Protein AF-A0A3D2R6Q5-F1 (afdb_monomer_lite)

Structure (mmCIF, N/CA/C/O backbone):
data_AF-A0A3D2R6Q5-F1
#
_entry.id   AF-A0A3D2R6Q5-F1
#
loop_
_atom_site.group_PDB
_atom_site.id
_atom_site.type_symbol
_atom_site.label_atom_id
_atom_site.label_alt_id
_atom_site.label_comp_id
_atom_site.label_asym_id
_atom_site.label_entity_id
_atom_site.label_seq_id
_atom_site.pdbx_PDB_ins_code
_atom_site.Cartn_x
_atom_site.Cartn_y
_atom_site.Cartn_z
_atom_site.occupancy
_atom_site.B_iso_or_equiv
_atom_site.auth_seq_id
_atom_site.auth_comp_id
_atom_site.auth_asym_id
_atom_site.auth_atom_id
_atom_site.pdbx_PDB_model_num
ATOM 1 N N . VAL A 1 1 ? 7.936 -7.470 10.510 1.00 65.31 1 VAL A N 1
ATOM 2 C CA . VAL A 1 1 ? 7.667 -6.155 9.874 1.00 65.31 1 VAL A CA 1
ATOM 3 C C . VAL A 1 1 ? 6.473 -5.562 10.596 1.00 65.31 1 VAL A C 1
ATOM 5 O O . VAL A 1 1 ? 5.516 -6.302 10.760 1.00 65.31 1 VAL A O 1
ATOM 8 N N . THR A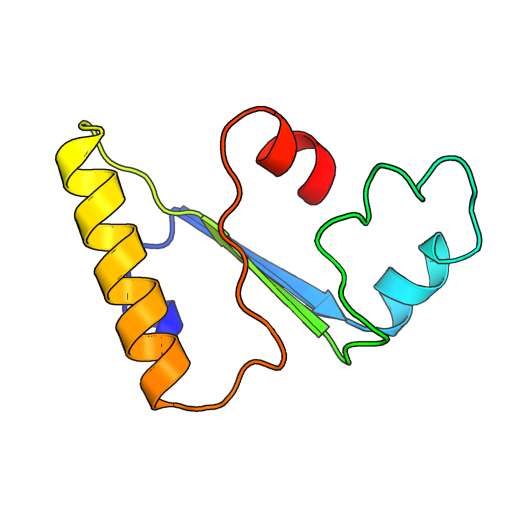 1 2 ? 6.532 -4.314 11.073 1.00 80.06 2 THR A N 1
ATOM 9 C CA . THR A 1 2 ? 5.482 -3.754 11.953 1.00 80.06 2 THR A CA 1
ATOM 10 C C . THR A 1 2 ? 4.112 -3.677 11.294 1.00 80.06 2 THR A C 1
ATOM 12 O O . THR A 1 2 ? 3.129 -3.961 11.962 1.00 80.06 2 THR A O 1
ATOM 15 N N . ALA A 1 3 ? 4.056 -3.478 9.972 1.00 81.44 3 ALA A N 1
ATOM 16 C CA . ALA A 1 3 ? 2.811 -3.570 9.205 1.00 81.44 3 ALA A CA 1
ATOM 17 C C . ALA A 1 3 ? 2.009 -4.856 9.488 1.00 81.44 3 ALA A C 1
ATOM 19 O O . ALA A 1 3 ? 0.793 -4.812 9.600 1.00 81.44 3 ALA A O 1
ATOM 20 N N . MET A 1 4 ? 2.695 -5.991 9.653 1.00 85.88 4 MET A N 1
ATOM 21 C CA . MET A 1 4 ? 2.066 -7.309 9.818 1.00 85.88 4 MET A CA 1
ATOM 22 C C . MET A 1 4 ? 1.535 -7.559 11.236 1.00 85.88 4 MET A C 1
ATOM 24 O O . MET A 1 4 ? 0.981 -8.620 11.494 1.00 85.88 4 MET A O 1
ATOM 28 N N . ASN A 1 5 ? 1.738 -6.621 12.166 1.00 86.75 5 ASN A N 1
ATOM 29 C CA . ASN A 1 5 ? 1.142 -6.689 13.501 1.00 86.75 5 ASN A CA 1
ATOM 30 C C . ASN A 1 5 ? -0.294 -6.143 13.524 1.00 86.75 5 ASN A C 1
ATOM 32 O O . ASN A 1 5 ? -0.972 -6.274 14.540 1.00 86.75 5 ASN A O 1
ATOM 36 N N . HIS A 1 6 ? -0.737 -5.511 12.436 1.00 88.19 6 HIS A N 1
ATOM 37 C CA . HIS A 1 6 ? -2.095 -5.005 12.282 1.00 88.19 6 HIS A CA 1
ATOM 38 C C . HIS A 1 6 ? -2.994 -6.062 11.634 1.00 88.19 6 HIS A C 1
ATOM 40 O O . HIS A 1 6 ? -2.511 -6.951 10.931 1.00 88.19 6 HIS A O 1
ATOM 46 N N . ASP A 1 7 ? -4.303 -5.948 11.857 1.00 88.50 7 ASP A N 1
ATOM 47 C CA . ASP A 1 7 ? -5.305 -6.844 11.276 1.00 88.50 7 ASP A CA 1
ATOM 48 C C . ASP A 1 7 ? -5.568 -6.469 9.809 1.00 88.50 7 ASP A C 1
ATOM 50 O O . ASP A 1 7 ? -6.520 -5.765 9.467 1.00 88.50 7 ASP A O 1
ATOM 54 N N . LEU A 1 8 ? -4.630 -6.857 8.942 1.00 91.94 8 LEU A N 1
ATOM 55 C CA . LEU A 1 8 ? -4.688 -6.575 7.513 1.00 91.94 8 LEU A CA 1
ATOM 56 C C . LEU A 1 8 ? -5.634 -7.554 6.822 1.00 91.94 8 LEU A C 1
ATOM 58 O O . LEU A 1 8 ? -5.452 -8.769 6.886 1.00 91.94 8 LEU A O 1
ATOM 62 N N . TYR A 1 9 ? -6.602 -7.013 6.092 1.00 90.31 9 TYR A N 1
ATOM 63 C CA . TYR A 1 9 ? -7.540 -7.813 5.314 1.00 90.31 9 TYR A CA 1
ATOM 64 C C . TYR A 1 9 ? -6.902 -8.367 4.034 1.00 90.31 9 TYR A C 1
ATOM 66 O O . TYR A 1 9 ? -7.154 -9.506 3.645 1.00 90.31 9 TYR A O 1
ATOM 74 N N . THR A 1 10 ?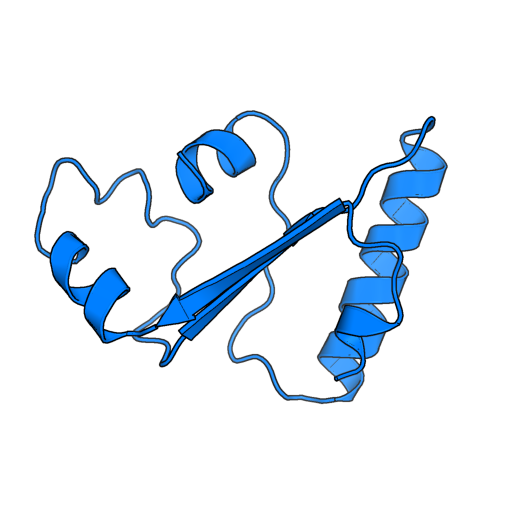 -6.039 -7.563 3.417 1.00 88.94 10 THR A N 1
ATOM 75 C CA . THR A 1 10 ? -5.254 -7.917 2.234 1.00 88.94 10 THR A CA 1
ATOM 76 C C . THR A 1 10 ? -3.847 -7.359 2.403 1.00 88.94 10 THR A C 1
ATOM 78 O O . THR A 1 10 ? -3.674 -6.246 2.907 1.00 88.94 10 THR A O 1
ATOM 81 N N . CYS A 1 11 ? -2.840 -8.118 1.974 1.00 91.31 11 CYS A N 1
ATOM 82 C CA . CYS A 1 11 ? -1.461 -7.658 1.941 1.00 91.31 11 CYS A CA 1
ATOM 83 C C . CYS A 1 11 ? -0.757 -8.183 0.686 1.00 91.31 11 CYS A C 1
ATOM 85 O O . CYS A 1 11 ? -0.479 -9.376 0.599 1.00 91.31 11 CYS A O 1
ATOM 87 N N . GLU A 1 12 ? -0.432 -7.295 -0.251 1.00 90.88 12 GLU A N 1
ATOM 88 C CA . GLU A 1 12 ? 0.161 -7.651 -1.547 1.00 90.88 12 GLU A CA 1
ATOM 89 C C . GLU A 1 12 ? 1.459 -6.877 -1.778 1.00 90.88 12 GLU A C 1
ATOM 91 O O . GLU A 1 12 ? 1.522 -5.672 -1.537 1.00 90.88 12 GLU A O 1
ATOM 96 N N . LEU A 1 13 ? 2.503 -7.560 -2.252 1.00 91.50 13 LEU A N 1
ATOM 97 C CA . LEU A 1 13 ? 3.797 -6.958 -2.580 1.00 91.50 13 LEU A CA 1
ATOM 98 C C . LEU A 1 13 ? 4.035 -7.057 -4.086 1.00 91.50 13 LEU A C 1
ATOM 100 O O . LEU A 1 13 ? 4.060 -8.154 -4.637 1.00 91.50 13 LEU A O 1
ATOM 104 N N . ILE A 1 14 ? 4.276 -5.917 -4.728 1.00 90.94 14 ILE A N 1
ATOM 105 C CA . ILE A 1 14 ? 4.635 -5.837 -6.144 1.00 90.94 14 ILE A CA 1
ATOM 106 C C . ILE A 1 14 ? 6.061 -5.305 -6.252 1.00 90.94 14 ILE A C 1
ATOM 108 O O . ILE A 1 14 ? 6.364 -4.243 -5.711 1.00 90.94 14 ILE A O 1
ATOM 112 N N . ASP A 1 15 ? 6.941 -6.039 -6.929 1.00 92.94 15 ASP A N 1
ATOM 113 C CA . ASP A 1 15 ? 8.330 -5.630 -7.147 1.00 92.94 15 ASP A CA 1
ATOM 114 C C . ASP A 1 15 ? 8.498 -4.686 -8.349 1.00 92.94 15 ASP A C 1
ATOM 116 O O . ASP A 1 15 ? 7.574 -4.448 -9.133 1.00 92.94 15 ASP A O 1
ATOM 120 N N . ASP A 1 16 ? 9.696 -4.117 -8.480 1.00 92.00 16 ASP A N 1
ATOM 121 C CA . ASP A 1 16 ? 10.041 -3.217 -9.579 1.00 92.00 16 ASP A CA 1
ATOM 122 C C . ASP A 1 16 ? 9.936 -3.877 -10.956 1.00 92.00 16 ASP A C 1
ATOM 124 O O . ASP A 1 16 ? 9.507 -3.221 -11.899 1.00 92.00 16 ASP A O 1
ATOM 128 N N . VAL A 1 17 ? 10.227 -5.173 -11.082 1.00 89.12 17 VAL A N 1
ATOM 129 C CA . VAL A 1 17 ? 10.115 -5.896 -12.358 1.00 89.12 17 VAL A CA 1
ATOM 130 C C . VAL A 1 17 ? 8.672 -5.892 -12.867 1.00 89.12 17 VAL A C 1
ATOM 132 O O . VAL A 1 17 ? 8.429 -5.566 -14.031 1.00 89.12 17 VAL A O 1
ATOM 135 N N . VAL A 1 18 ? 7.703 -6.207 -12.003 1.00 86.75 18 VAL A N 1
ATOM 136 C CA . VAL A 1 18 ? 6.276 -6.166 -12.361 1.00 86.75 18 VAL A CA 1
ATOM 137 C C . VAL A 1 18 ? 5.808 -4.726 -12.583 1.00 86.75 18 VAL A C 1
ATOM 139 O O . VAL A 1 18 ? 5.055 -4.454 -13.525 1.00 86.75 18 VAL A O 1
ATOM 142 N N . LEU A 1 19 ? 6.275 -3.777 -11.764 1.00 87.62 19 LEU A N 1
ATOM 143 C CA . LEU A 1 19 ? 5.952 -2.362 -11.947 1.00 87.62 19 LEU A CA 1
ATOM 144 C C . LEU A 1 19 ? 6.470 -1.833 -13.292 1.00 87.62 19 LEU A C 1
ATOM 146 O O . LEU A 1 19 ? 5.751 -1.089 -13.961 1.00 87.62 19 LEU A O 1
ATOM 150 N N . ASP A 1 20 ? 7.663 -2.223 -13.718 1.00 88.12 20 ASP A N 1
ATOM 151 C CA . ASP A 1 20 ? 8.289 -1.745 -14.949 1.00 88.12 20 ASP A CA 1
ATOM 152 C C . ASP A 1 20 ? 7.569 -2.254 -16.201 1.00 88.12 20 ASP A C 1
ATOM 154 O O . ASP A 1 20 ? 7.470 -1.523 -17.191 1.00 88.12 20 ASP A O 1
ATOM 158 N N . CYS A 1 21 ? 6.956 -3.443 -16.148 1.00 86.00 21 CYS A N 1
ATOM 159 C CA . CYS A 1 21 ? 6.133 -3.962 -17.245 1.00 86.00 21 CYS A CA 1
ATOM 160 C C . CYS A 1 21 ? 4.974 -3.024 -17.635 1.00 86.00 21 CYS A C 1
ATOM 162 O O . CYS A 1 21 ? 4.514 -3.063 -18.778 1.00 86.00 21 CYS A O 1
ATOM 164 N N . THR A 1 22 ? 4.503 -2.171 -16.717 1.00 82.88 22 THR A N 1
ATOM 165 C CA . THR A 1 22 ? 3.394 -1.229 -16.965 1.00 82.88 22 THR A CA 1
ATOM 166 C C . THR A 1 22 ? 3.838 0.230 -17.097 1.00 82.88 22 THR A C 1
ATOM 168 O O . THR A 1 22 ? 3.037 1.070 -17.505 1.00 82.88 22 THR A O 1
ATOM 171 N N . ALA A 1 23 ? 5.106 0.553 -16.820 1.00 81.44 23 ALA A N 1
ATOM 172 C CA . ALA A 1 23 ? 5.579 1.934 -16.690 1.00 81.44 23 ALA A CA 1
ATOM 173 C C . ALA A 1 23 ? 5.475 2.770 -17.982 1.00 81.44 23 ALA A C 1
ATOM 175 O O . ALA A 1 23 ? 5.224 3.971 -17.916 1.00 81.44 23 ALA A O 1
ATOM 176 N N . GLN A 1 24 ? 5.635 2.150 -19.155 1.00 82.19 24 GLN A N 1
ATOM 177 C CA . GLN A 1 24 ? 5.589 2.837 -20.458 1.00 82.19 24 GLN A CA 1
ATOM 178 C C . GLN A 1 24 ? 4.250 2.676 -21.190 1.00 82.19 24 GLN A C 1
ATOM 180 O O . GLN A 1 24 ? 4.099 3.125 -22.326 1.00 82.19 24 GLN A O 1
ATOM 185 N N . ASN A 1 25 ? 3.272 2.022 -20.564 1.00 83.00 25 ASN A N 1
ATOM 186 C CA . ASN A 1 25 ? 1.986 1.768 -21.189 1.00 83.00 25 ASN A CA 1
ATOM 187 C C . ASN A 1 25 ? 0.984 2.865 -20.805 1.00 83.00 25 ASN A C 1
ATOM 189 O O . ASN A 1 25 ? 0.582 2.988 -19.647 1.00 83.00 25 ASN A O 1
ATOM 193 N N . SER A 1 26 ? 0.556 3.640 -21.801 1.00 80.75 26 SER A N 1
ATOM 194 C CA . SER A 1 26 ? -0.366 4.767 -21.631 1.00 80.75 26 SER A CA 1
ATOM 195 C C . SER A 1 26 ? -1.728 4.372 -21.052 1.00 80.75 26 SER A C 1
ATOM 197 O O . SER A 1 26 ? -2.353 5.187 -20.378 1.00 80.75 26 SER A O 1
ATOM 199 N N . LEU A 1 27 ? -2.177 3.127 -21.260 1.00 82.44 27 LEU A N 1
ATOM 200 C CA . LEU A 1 27 ? -3.415 2.614 -20.662 1.00 82.44 27 LEU A CA 1
ATOM 201 C C . LEU A 1 27 ? -3.295 2.480 -19.140 1.00 82.44 27 LEU A C 1
ATOM 203 O O . LEU A 1 27 ? -4.257 2.748 -18.425 1.00 82.44 27 LEU A O 1
ATOM 207 N N . TYR A 1 28 ? -2.112 2.106 -18.646 1.00 80.00 28 TYR A N 1
ATOM 208 C CA . TYR A 1 28 ? -1.863 1.867 -17.223 1.00 80.00 28 TYR A CA 1
ATOM 209 C C . TYR A 1 28 ? -1.369 3.108 -16.475 1.00 80.00 28 TYR A C 1
ATOM 211 O O . TYR A 1 28 ? -1.298 3.090 -15.252 1.00 80.00 28 TYR A O 1
ATOM 219 N N . THR A 1 29 ? -1.081 4.217 -17.164 1.00 80.88 29 THR A N 1
ATOM 220 C CA . THR A 1 29 ? -0.634 5.464 -16.516 1.00 80.88 29 THR A CA 1
ATOM 221 C C . THR A 1 29 ? -1.636 5.967 -15.472 1.00 80.88 29 THR A C 1
ATOM 223 O O . THR A 1 29 ? -1.235 6.384 -14.389 1.00 80.88 29 THR A O 1
ATOM 226 N N . ALA A 1 30 ? -2.940 5.866 -15.756 1.00 82.19 30 ALA A N 1
ATOM 227 C CA . ALA A 1 30 ? -3.994 6.257 -14.816 1.00 82.19 30 ALA A CA 1
ATOM 228 C C . ALA A 1 30 ? -4.082 5.346 -13.574 1.00 82.19 30 ALA A C 1
ATOM 230 O O . ALA A 1 30 ? -4.590 5.779 -12.545 1.00 82.19 30 ALA A O 1
ATOM 231 N N . TYR A 1 31 ? -3.554 4.120 -13.654 1.00 82.81 31 TYR A N 1
ATOM 232 C CA . TYR A 1 31 ? -3.569 3.095 -12.600 1.00 82.81 31 TYR A CA 1
ATOM 233 C C . TYR A 1 31 ? -2.262 3.070 -11.791 1.00 82.81 31 TYR A C 1
ATOM 235 O O . TYR A 1 31 ? -2.005 2.146 -11.035 1.00 82.81 31 TYR A O 1
ATOM 243 N N . ARG A 1 32 ? -1.393 4.075 -11.962 1.00 85.62 32 ARG A N 1
ATOM 244 C CA . ARG A 1 32 ? -0.091 4.177 -11.278 1.00 85.62 32 ARG A CA 1
ATOM 245 C C . ARG A 1 32 ? 0.067 5.467 -10.475 1.00 85.62 32 ARG A C 1
ATOM 247 O O . ARG A 1 32 ? 1.175 5.819 -10.094 1.00 85.62 32 ARG A O 1
ATOM 254 N N . PHE A 1 33 ? -1.027 6.180 -10.213 1.00 87.62 33 PHE A N 1
ATOM 255 C CA . PHE A 1 33 ? -1.019 7.486 -9.540 1.00 87.62 33 PHE A CA 1
ATOM 256 C C . PHE A 1 33 ? -0.420 7.452 -8.119 1.00 87.62 33 PHE A C 1
ATOM 258 O O . PHE A 1 33 ? 0.095 8.463 -7.652 1.00 87.62 33 PHE A O 1
ATOM 265 N N . PHE A 1 34 ? -0.458 6.293 -7.453 1.00 86.50 34 PHE A N 1
ATOM 266 C CA . PHE A 1 34 ? 0.136 6.059 -6.132 1.00 86.50 34 PHE A CA 1
ATOM 267 C C . PHE A 1 34 ? 1.637 5.721 -6.193 1.00 86.50 34 PHE A C 1
ATOM 269 O O . PHE A 1 34 ? 2.305 5.699 -5.161 1.00 86.50 34 PHE A O 1
ATOM 276 N N . VAL A 1 35 ? 2.185 5.426 -7.379 1.00 87.75 35 VAL A N 1
ATOM 277 C CA . VAL A 1 35 ? 3.607 5.108 -7.546 1.00 87.75 35 VAL A CA 1
ATOM 278 C C . VAL A 1 35 ? 4.389 6.411 -7.633 1.00 87.75 35 VAL A C 1
ATOM 280 O O . VAL A 1 35 ? 4.290 7.150 -8.613 1.00 87.75 35 VAL A O 1
ATOM 283 N N . LYS A 1 36 ? 5.194 6.683 -6.609 1.00 85.19 36 LYS A N 1
ATOM 284 C CA . LYS A 1 36 ? 6.082 7.844 -6.559 1.00 85.19 36 LYS A CA 1
ATOM 285 C C . LYS A 1 36 ? 7.509 7.447 -6.923 1.00 85.19 36 LYS A C 1
ATOM 287 O O . LYS A 1 36 ? 8.042 6.489 -6.369 1.00 85.19 36 LYS A O 1
ATOM 292 N N . ASP A 1 37 ? 8.123 8.212 -7.824 1.00 87.19 37 ASP A N 1
ATOM 293 C CA . ASP A 1 37 ? 9.472 7.976 -8.352 1.00 87.19 37 ASP A CA 1
ATOM 294 C C . ASP A 1 37 ? 9.632 6.558 -8.948 1.00 87.19 37 ASP A C 1
ATOM 296 O O . ASP A 1 37 ? 8.780 6.093 -9.707 1.00 87.19 37 ASP A O 1
ATOM 300 N N . THR A 1 38 ? 10.738 5.871 -8.654 1.00 88.00 38 THR A N 1
ATOM 301 C CA . THR A 1 38 ? 11.021 4.502 -9.117 1.00 88.00 38 THR A CA 1
ATOM 302 C C . THR A 1 38 ? 11.293 3.604 -7.907 1.00 88.00 38 THR A C 1
ATOM 304 O O . THR A 1 38 ? 12.456 3.345 -7.576 1.00 88.00 38 THR A O 1
ATOM 307 N N . PRO A 1 39 ? 10.243 3.180 -7.179 1.00 91.12 39 PRO A N 1
ATOM 308 C CA . PRO A 1 39 ? 10.409 2.384 -5.974 1.00 91.12 39 PRO A CA 1
ATOM 309 C C . PRO A 1 3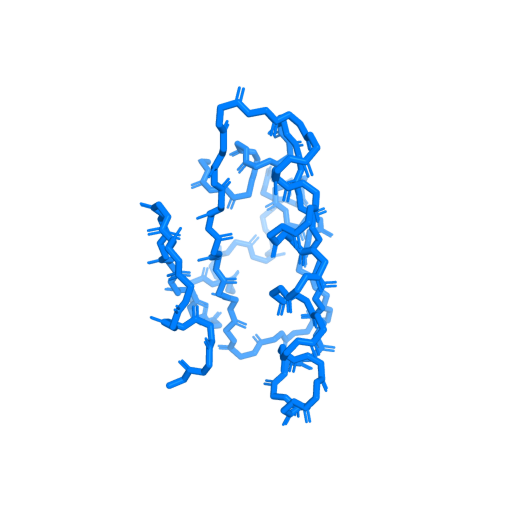9 ? 10.846 0.961 -6.329 1.00 91.12 39 PRO A C 1
ATOM 311 O O . PRO A 1 39 ? 10.497 0.432 -7.381 1.00 91.12 39 PRO A O 1
ATOM 314 N N . LYS A 1 40 ? 11.585 0.316 -5.421 1.00 92.69 40 LYS A N 1
ATOM 315 C CA . LYS A 1 40 ? 11.994 -1.090 -5.586 1.00 92.69 40 LYS A CA 1
ATOM 316 C C . LYS A 1 40 ? 10.871 -2.097 -5.368 1.00 92.69 40 LYS A C 1
ATOM 318 O O . LYS A 1 40 ? 10.961 -3.219 -5.850 1.00 92.69 40 LYS A O 1
ATOM 323 N N . ALA A 1 41 ? 9.848 -1.696 -4.628 1.00 92.00 41 ALA A N 1
ATOM 324 C CA . ALA A 1 41 ? 8.619 -2.445 -4.462 1.00 92.00 41 ALA A CA 1
ATOM 325 C C . ALA A 1 41 ? 7.514 -1.514 -3.949 1.00 92.00 41 ALA A C 1
ATOM 327 O O . ALA A 1 41 ? 7.800 -0.476 -3.344 1.00 92.00 41 ALA A O 1
ATOM 328 N N . VAL A 1 42 ? 6.265 -1.922 -4.142 1.00 92.19 42 VAL A N 1
ATOM 329 C CA . VAL A 1 42 ? 5.072 -1.339 -3.525 1.00 92.19 42 VAL A CA 1
ATOM 330 C C . VAL A 1 42 ? 4.408 -2.413 -2.672 1.00 92.19 42 VAL A C 1
ATOM 332 O O . VAL A 1 42 ? 4.229 -3.541 -3.125 1.00 92.19 42 VAL A O 1
ATOM 335 N N . LEU A 1 43 ? 4.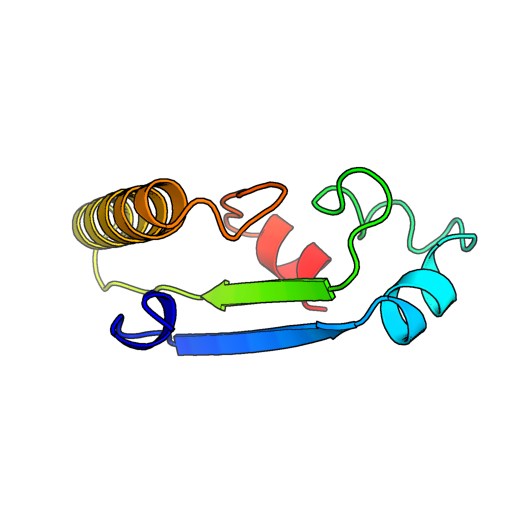054 -2.061 -1.437 1.00 92.19 43 LEU A N 1
ATOM 336 C CA . LEU A 1 43 ? 3.310 -2.923 -0.524 1.00 92.19 43 LEU A CA 1
ATOM 337 C C . LEU A 1 43 ? 1.911 -2.336 -0.323 1.00 92.19 43 LEU A C 1
ATOM 339 O O . LEU A 1 43 ? 1.779 -1.230 0.199 1.00 92.19 43 LEU A O 1
ATOM 343 N N . PHE A 1 44 ? 0.883 -3.080 -0.712 1.00 92.75 44 PHE A N 1
ATOM 344 C CA . PHE A 1 44 ? -0.506 -2.765 -0.406 1.00 92.75 44 PHE A CA 1
ATOM 345 C C . PHE A 1 44 ? -0.905 -3.424 0.903 1.00 92.75 44 PHE A C 1
ATOM 347 O O . PHE A 1 44 ? -0.713 -4.625 1.066 1.00 92.75 44 PHE A O 1
ATOM 354 N N . CYS A 1 45 ? -1.499 -2.645 1.802 1.00 93.31 45 CYS A N 1
ATOM 355 C CA . CYS A 1 45 ? -2.046 -3.120 3.066 1.00 93.31 45 CYS A CA 1
ATOM 356 C C . CYS A 1 45 ? -3.480 -2.605 3.189 1.00 93.31 45 CYS A C 1
ATOM 358 O O . CYS A 1 45 ? -3.69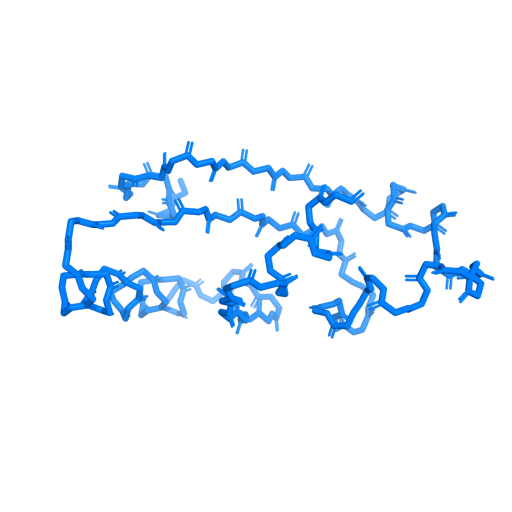8 -1.397 3.272 1.00 93.31 45 CYS A O 1
ATOM 360 N N . GLU A 1 46 ? -4.456 -3.507 3.182 1.00 93.75 46 GLU A N 1
ATOM 361 C CA . GLU A 1 46 ? -5.870 -3.157 3.294 1.00 93.75 46 GLU A CA 1
ATOM 362 C C . GLU A 1 46 ? -6.337 -3.279 4.747 1.00 93.75 46 GLU A C 1
ATOM 364 O O . GLU A 1 46 ? -6.177 -4.326 5.372 1.00 93.75 46 GLU A O 1
ATOM 369 N N . LEU A 1 47 ? -6.958 -2.218 5.262 1.00 93.69 47 LEU A N 1
ATOM 370 C CA . LEU A 1 47 ? -7.594 -2.174 6.578 1.00 93.69 47 LEU A CA 1
ATOM 371 C C . LEU A 1 47 ? -9.109 -2.061 6.406 1.00 93.69 47 LEU A C 1
ATOM 373 O O . LEU A 1 47 ? -9.592 -1.393 5.490 1.00 93.69 47 LEU A O 1
ATOM 377 N N . ARG A 1 48 ? -9.868 -2.695 7.302 1.00 93.06 48 ARG A N 1
ATOM 378 C CA . ARG A 1 48 ? -11.333 -2.633 7.317 1.00 93.06 48 ARG A CA 1
ATOM 379 C C . ARG A 1 48 ? -11.843 -2.496 8.743 1.00 93.06 48 ARG A C 1
ATOM 381 O O . ARG A 1 48 ? -11.249 -3.003 9.687 1.00 93.06 48 ARG A O 1
ATOM 388 N N . ASP A 1 49 ? -12.981 -1.836 8.881 1.00 94.56 49 ASP A N 1
ATOM 389 C CA . ASP A 1 49 ? -13.690 -1.706 10.149 1.00 94.56 49 ASP A CA 1
ATOM 390 C C . ASP A 1 49 ? -15.197 -1.640 9.872 1.00 94.56 49 ASP A C 1
ATOM 392 O O . ASP A 1 49 ? -15.628 -1.284 8.772 1.00 94.56 49 ASP A O 1
ATOM 396 N N . ALA A 1 50 ? -16.008 -1.969 10.874 1.00 94.94 50 ALA A N 1
ATOM 397 C CA . ALA A 1 50 ? -17.454 -1.790 10.820 1.00 94.94 50 ALA A CA 1
ATOM 398 C C . ALA A 1 50 ? -17.863 -0.306 10.880 1.00 94.94 50 ALA A C 1
ATOM 400 O O . ALA A 1 50 ? -18.996 0.036 10.537 1.00 94.94 50 ALA A O 1
ATOM 401 N N . THR A 1 51 ? -16.965 0.578 11.326 1.00 96.62 51 THR A N 1
ATOM 402 C CA . THR A 1 51 ? -17.216 2.015 11.460 1.00 96.62 51 THR A CA 1
ATOM 403 C C . THR A 1 51 ? -16.118 2.849 10.808 1.00 96.62 51 THR A C 1
ATOM 405 O O . THR A 1 51 ? -14.936 2.535 10.901 1.00 96.62 51 THR A O 1
ATOM 408 N N . LEU A 1 52 ? -16.494 3.984 10.210 1.00 94.19 52 LEU A N 1
ATOM 409 C CA . LEU A 1 52 ? -15.517 4.932 9.654 1.00 94.19 52 LEU A CA 1
ATOM 410 C C . LEU A 1 52 ? -14.565 5.482 10.725 1.00 94.19 52 LEU A C 1
ATOM 412 O O . LEU A 1 52 ? -13.393 5.714 10.447 1.00 94.19 52 LEU A O 1
ATOM 416 N N . GLN A 1 53 ? -15.060 5.673 11.951 1.00 96.12 53 GLN A N 1
ATOM 417 C CA . GLN A 1 53 ? -14.242 6.156 13.060 1.00 96.12 53 GLN A CA 1
ATOM 418 C C . GLN A 1 53 ? -13.171 5.135 13.458 1.00 96.12 53 GLN A C 1
ATOM 420 O O . GLN A 1 53 ? -12.011 5.514 13.607 1.00 96.12 53 GLN A O 1
ATOM 425 N N . GLY A 1 54 ? -13.544 3.859 13.600 1.00 95.94 54 GLY A N 1
ATOM 426 C CA . GLY A 1 54 ? -12.595 2.785 13.888 1.00 95.94 54 GLY A CA 1
ATOM 427 C C . GLY A 1 54 ? -11.572 2.624 12.765 1.00 95.94 54 GLY A C 1
ATOM 428 O O . GLY A 1 54 ? -10.373 2.598 13.031 1.00 95.94 54 GLY A O 1
ATOM 429 N N . LEU A 1 55 ? -12.020 2.674 11.504 1.00 95.00 55 LEU A N 1
ATOM 430 C CA . LEU A 1 55 ? -11.126 2.620 10.345 1.00 95.00 55 LEU A CA 1
ATOM 431 C C . LEU A 1 55 ? -10.098 3.760 10.358 1.00 95.00 55 LEU A C 1
ATOM 433 O O . LEU A 1 55 ? -8.910 3.506 10.187 1.00 95.00 55 LEU A O 1
ATOM 437 N N . SER A 1 56 ? -10.535 5.000 10.600 1.00 94.69 56 SER A N 1
ATOM 438 C CA . SER A 1 56 ? -9.633 6.158 10.669 1.00 94.69 56 SER A CA 1
ATOM 439 C C . SER A 1 56 ? -8.570 5.980 11.752 1.00 94.69 56 SER A C 1
ATOM 441 O O . SER A 1 56 ? -7.397 6.221 11.496 1.00 94.69 56 SER A O 1
ATOM 443 N N . GLN A 1 57 ? -8.957 5.507 12.942 1.00 95.69 57 GLN A N 1
ATOM 444 C CA . GLN A 1 57 ? -8.012 5.260 14.035 1.00 95.69 57 GLN A CA 1
ATOM 445 C C . GLN A 1 57 ? -6.990 4.176 13.681 1.00 95.69 57 GLN A C 1
ATOM 447 O O . GLN A 1 57 ? -5.804 4.331 13.972 1.00 95.69 57 GLN A O 1
ATOM 452 N N . GLN A 1 58 ? -7.437 3.093 13.041 1.00 94.81 58 GLN A N 1
ATOM 453 C CA . GLN A 1 58 ? -6.549 2.023 12.589 1.00 94.81 58 GLN A CA 1
ATOM 454 C C . GLN A 1 58 ? -5.543 2.525 11.545 1.00 94.81 58 GLN A C 1
ATOM 456 O O . GLN A 1 58 ? -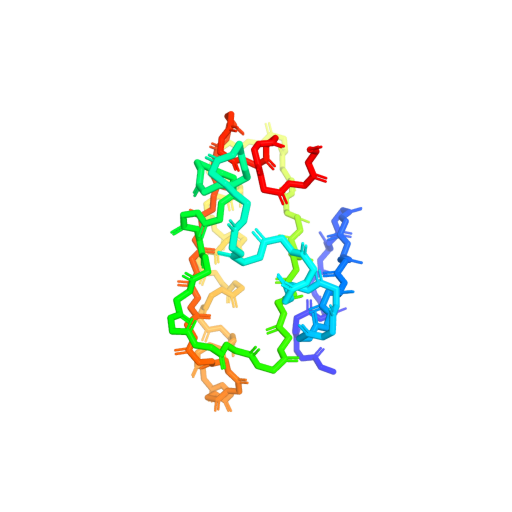4.353 2.233 11.660 1.00 94.81 58 GLN A O 1
ATOM 461 N N . VAL A 1 59 ? -6.003 3.306 10.563 1.00 94.81 59 VAL A N 1
ATOM 462 C CA . VAL A 1 59 ? -5.153 3.908 9.524 1.00 94.81 59 VAL A CA 1
ATOM 463 C C . VAL A 1 59 ? -4.126 4.858 10.138 1.00 94.81 59 VAL A C 1
ATOM 465 O O . VAL A 1 59 ? -2.937 4.739 9.842 1.00 94.81 59 VAL A O 1
ATOM 468 N N . ASP A 1 60 ? -4.552 5.757 11.028 1.00 94.31 60 ASP A N 1
ATOM 469 C CA . ASP A 1 60 ? -3.659 6.721 11.678 1.00 94.31 60 ASP A CA 1
ATOM 470 C C . ASP A 1 60 ? -2.563 6.010 12.483 1.00 94.31 60 ASP A C 1
ATOM 472 O O . ASP A 1 60 ? -1.381 6.350 12.370 1.00 94.31 60 ASP A O 1
ATOM 476 N N . GLN A 1 61 ? -2.938 4.980 13.249 1.00 93.81 61 GLN A N 1
ATOM 477 C CA . GLN A 1 61 ? -1.993 4.176 14.021 1.00 93.81 61 GLN A CA 1
ATOM 478 C C . GLN A 1 61 ? -1.009 3.432 13.110 1.00 93.81 61 GLN A C 1
ATOM 480 O O . GLN A 1 61 ? 0.200 3.466 13.344 1.00 93.81 61 GLN A O 1
ATOM 485 N N . PHE A 1 62 ? -1.508 2.802 12.046 1.00 93.06 62 PHE A N 1
ATOM 486 C CA . PHE A 1 62 ? -0.695 2.080 11.069 1.00 93.06 62 PHE A CA 1
ATOM 487 C C . PHE A 1 62 ? 0.336 2.993 10.394 1.00 93.06 62 PHE A C 1
ATOM 489 O O . PHE A 1 62 ? 1.533 2.692 10.369 1.00 93.06 62 PHE A O 1
ATOM 496 N N . CYS A 1 63 ? -0.104 4.150 9.893 1.00 91.88 63 CYS A N 1
ATOM 497 C CA . CYS A 1 63 ? 0.775 5.136 9.274 1.00 91.88 63 CYS A CA 1
ATOM 498 C C . CYS A 1 63 ? 1.797 5.689 10.273 1.00 91.88 63 CYS A C 1
ATOM 500 O O . CYS A 1 63 ? 2.969 5.847 9.925 1.00 91.88 63 CYS A O 1
ATOM 502 N N . HIS A 1 64 ? 1.387 5.962 11.515 1.00 91.81 64 HIS A N 1
ATOM 503 C CA . HIS A 1 64 ? 2.292 6.427 12.562 1.00 91.81 64 HIS A CA 1
ATOM 504 C C . HIS A 1 64 ? 3.418 5.421 12.825 1.00 91.81 64 HIS A C 1
ATOM 506 O O . HIS A 1 64 ? 4.595 5.786 12.778 1.00 91.81 64 HIS A O 1
ATOM 512 N N . GLU A 1 65 ? 3.075 4.153 13.046 1.00 90.81 65 GLU A N 1
ATOM 513 C CA . GLU A 1 65 ? 4.046 3.094 13.322 1.00 90.81 65 GLU A CA 1
ATOM 514 C C . GLU A 1 65 ? 4.992 2.844 12.143 1.00 90.81 65 GLU A C 1
ATOM 516 O O . GLU A 1 65 ? 6.201 2.706 12.343 1.00 90.81 65 GLU A O 1
ATOM 521 N N . LEU A 1 66 ? 4.480 2.841 10.909 1.00 89.19 66 LEU A N 1
ATOM 522 C CA . LEU A 1 66 ? 5.311 2.707 9.711 1.00 89.19 66 LEU A CA 1
ATOM 523 C C . LEU A 1 66 ? 6.310 3.855 9.562 1.00 89.19 66 LEU A C 1
ATOM 525 O O . LEU A 1 66 ? 7.495 3.615 9.301 1.00 89.19 66 LEU A O 1
ATOM 529 N N . ASN A 1 67 ? 5.850 5.089 9.767 1.00 88.06 67 ASN A N 1
ATOM 530 C CA . ASN A 1 67 ? 6.690 6.277 9.661 1.00 88.06 67 ASN A CA 1
ATOM 531 C C . ASN A 1 67 ? 7.802 6.283 10.718 1.00 88.06 67 ASN A C 1
ATOM 533 O O . ASN A 1 67 ? 8.928 6.675 10.412 1.00 88.06 67 ASN A O 1
ATOM 537 N N . GLN A 1 68 ? 7.545 5.773 11.928 1.00 89.38 68 GLN A N 1
ATOM 538 C CA . GLN A 1 68 ? 8.583 5.627 12.956 1.00 89.38 68 GLN A CA 1
ATOM 539 C C . GLN A 1 68 ? 9.723 4.689 12.538 1.00 89.38 68 GLN A C 1
ATOM 541 O O . GLN A 1 68 ? 10.858 4.864 12.981 1.00 89.38 68 GLN A O 1
ATOM 546 N N . GLN A 1 69 ? 9.452 3.690 11.694 1.00 86.62 69 GLN A N 1
ATOM 547 C CA . GLN A 1 69 ? 10.494 2.763 11.244 1.00 86.62 69 GLN A CA 1
ATOM 548 C C . GLN A 1 69 ? 11.372 3.344 10.137 1.00 86.62 69 GLN A C 1
ATOM 550 O O . GLN A 1 69 ? 12.463 2.820 9.911 1.00 86.62 69 GLN A O 1
ATOM 555 N N . ASN A 1 70 ? 10.893 4.382 9.445 1.00 83.81 70 ASN A N 1
ATOM 556 C CA . ASN A 1 70 ? 11.560 5.018 8.310 1.00 83.81 70 ASN A CA 1
ATOM 557 C C . ASN A 1 70 ? 11.998 4.009 7.226 1.00 83.81 70 ASN A C 1
ATOM 559 O O . ASN A 1 70 ? 13.118 4.051 6.716 1.00 83.81 70 ASN A O 1
ATOM 563 N N . ARG A 1 71 ? 11.121 3.037 6.933 1.00 82.12 71 ARG A N 1
ATOM 564 C CA . ARG A 1 71 ? 11.372 1.932 5.984 1.00 82.12 71 ARG A CA 1
ATOM 565 C C . ARG A 1 71 ? 10.641 2.075 4.650 1.00 82.12 71 ARG A C 1
ATOM 567 O O . ARG A 1 71 ? 10.868 1.257 3.765 1.00 82.12 71 ARG A O 1
ATOM 574 N N . ALA A 1 72 ? 9.772 3.072 4.515 1.00 87.50 72 ALA A N 1
ATOM 575 C CA . ALA A 1 72 ? 9.018 3.344 3.299 1.00 87.50 72 ALA A CA 1
ATOM 576 C C . ALA A 1 72 ? 9.541 4.620 2.628 1.00 87.50 72 ALA A C 1
ATOM 578 O O . ALA A 1 72 ? 9.836 5.599 3.309 1.00 87.50 72 ALA A O 1
ATOM 579 N N . TYR A 1 73 ? 9.647 4.604 1.297 1.00 88.31 73 TYR A N 1
ATOM 580 C CA . TYR A 1 73 ? 9.990 5.790 0.501 1.00 88.31 73 TYR A CA 1
ATOM 581 C C . TYR A 1 73 ? 8.854 6.820 0.494 1.00 88.31 73 TYR A C 1
ATOM 583 O O . TYR A 1 73 ? 9.093 8.024 0.449 1.00 88.31 73 TYR A O 1
ATOM 591 N N . ASP A 1 74 ? 7.622 6.320 0.521 1.00 90.50 74 ASP A N 1
ATOM 592 C CA . ASP A 1 74 ? 6.384 7.083 0.498 1.00 90.50 74 ASP A CA 1
ATOM 593 C C . ASP A 1 74 ? 5.287 6.239 1.156 1.00 90.50 74 ASP A C 1
ATOM 595 O O . ASP A 1 74 ? 5.336 5.006 1.106 1.00 90.50 74 ASP A O 1
ATOM 599 N N . VAL A 1 75 ? 4.312 6.895 1.779 1.00 91.25 75 VAL A N 1
ATOM 600 C CA . VAL A 1 75 ? 3.133 6.247 2.363 1.00 91.25 75 VAL A CA 1
ATOM 601 C C . VAL A 1 75 ? 1.912 7.027 1.900 1.00 91.25 75 VAL A C 1
ATOM 603 O O . VAL A 1 75 ? 1.763 8.199 2.243 1.00 91.25 75 VAL A O 1
ATOM 606 N N . GLN A 1 76 ? 1.042 6.377 1.129 1.00 91.25 76 GLN A N 1
ATOM 607 C CA . GLN A 1 76 ? -0.222 6.951 0.673 1.00 91.25 76 GLN A CA 1
ATOM 608 C C . GLN A 1 76 ? -1.388 6.105 1.156 1.00 91.25 76 GLN A C 1
ATOM 610 O O . GLN A 1 76 ? -1.312 4.877 1.177 1.00 91.25 76 GLN A O 1
ATOM 615 N N . VAL A 1 77 ? -2.471 6.781 1.529 1.00 93.44 77 VAL A N 1
ATOM 616 C CA . VAL A 1 77 ? -3.721 6.133 1.915 1.00 93.44 77 VAL A CA 1
ATOM 617 C C . VAL A 1 77 ? -4.713 6.290 0.773 1.00 93.44 77 VAL A C 1
ATOM 619 O O . VAL A 1 77 ? -4.971 7.406 0.323 1.00 93.44 77 VAL A O 1
ATOM 622 N N . LEU A 1 78 ? -5.254 5.166 0.310 1.00 93.38 78 LEU A N 1
ATOM 623 C CA . LEU A 1 78 ? -6.226 5.099 -0.778 1.00 93.38 78 LEU A CA 1
ATOM 624 C C . LEU A 1 78 ? -7.616 4.790 -0.220 1.00 93.38 78 LEU A C 1
ATOM 626 O O . LEU A 1 78 ? -7.748 4.035 0.742 1.00 93.38 78 LEU A O 1
ATOM 630 N N . TYR A 1 79 ? -8.651 5.349 -0.847 1.00 91.75 79 TYR A N 1
ATOM 631 C CA . TYR A 1 79 ? -10.045 5.154 -0.447 1.00 91.75 79 TYR A CA 1
ATOM 632 C C . TYR A 1 79 ? -10.937 4.906 -1.667 1.00 91.75 79 TYR A C 1
ATOM 634 O O . TYR A 1 79 ? -10.725 5.491 -2.727 1.00 91.75 79 TYR A O 1
ATOM 642 N N . GLY A 1 80 ? -11.975 4.082 -1.498 1.00 89.25 80 GLY A N 1
ATOM 643 C CA . GLY A 1 80 ? -12.999 3.853 -2.524 1.00 89.25 80 GLY A CA 1
ATOM 644 C C . GLY A 1 80 ? -12.413 3.381 -3.858 1.00 89.25 80 GLY A C 1
ATOM 645 O O . GLY A 1 80 ? -11.572 2.485 -3.882 1.00 89.25 80 GLY A O 1
ATOM 646 N N . ASP A 1 81 ? -12.836 4.013 -4.954 1.00 89.12 81 ASP A N 1
ATOM 647 C CA . ASP A 1 81 ? -12.450 3.655 -6.329 1.00 89.12 81 ASP A CA 1
ATOM 648 C C . ASP A 1 81 ? -10.934 3.699 -6.578 1.00 89.12 81 ASP A C 1
ATOM 650 O O . ASP A 1 81 ? -10.435 3.055 -7.500 1.00 89.12 81 ASP A O 1
ATOM 654 N N . ASP A 1 82 ? -10.181 4.452 -5.776 1.00 90.31 82 ASP A N 1
ATOM 655 C CA . ASP A 1 82 ? -8.727 4.525 -5.907 1.00 90.31 82 ASP A CA 1
ATOM 656 C C . ASP A 1 82 ? -8.041 3.235 -5.432 1.00 90.31 82 ASP A C 1
ATOM 658 O O . ASP A 1 82 ? -6.978 2.894 -5.944 1.00 90.31 82 ASP A O 1
ATOM 662 N N . ILE A 1 83 ? -8.671 2.471 -4.529 1.00 89.81 83 ILE A N 1
ATOM 663 C CA . ILE A 1 83 ? -8.218 1.120 -4.159 1.00 89.81 83 ILE A CA 1
ATOM 664 C C . ILE A 1 83 ? -8.384 0.184 -5.357 1.00 89.81 83 ILE A C 1
ATOM 666 O O . ILE A 1 83 ? -7.464 -0.556 -5.702 1.00 89.81 83 ILE A O 1
ATOM 670 N N . ASP A 1 84 ? -9.537 0.255 -6.024 1.00 87.56 84 ASP A N 1
ATOM 671 C CA . ASP A 1 84 ? -9.821 -0.578 -7.189 1.00 87.56 84 ASP A CA 1
ATOM 672 C C . ASP A 1 84 ? -8.847 -0.287 -8.329 1.00 87.56 84 ASP A C 1
ATOM 674 O O . ASP A 1 84 ? -8.285 -1.222 -8.878 1.00 87.56 84 ASP A O 1
ATOM 678 N N . LYS A 1 85 ? -8.557 0.984 -8.627 1.00 86.44 85 LYS A N 1
ATOM 679 C CA . LYS A 1 85 ? -7.546 1.345 -9.638 1.00 86.44 85 LYS A CA 1
ATOM 680 C C . LYS A 1 85 ? -6.122 0.925 -9.264 1.00 86.44 85 LYS A C 1
ATOM 682 O O . LYS A 1 85 ? -5.257 0.910 -10.132 1.00 86.44 85 LYS A O 1
ATOM 687 N N . ALA A 1 86 ? -5.840 0.698 -7.984 1.00 85.44 86 ALA A N 1
ATOM 688 C CA . ALA A 1 86 ? -4.503 0.332 -7.540 1.00 85.44 86 ALA A CA 1
ATOM 689 C C . ALA A 1 86 ? -4.264 -1.180 -7.536 1.00 85.44 86 ALA A C 1
ATOM 691 O O . ALA A 1 86 ? -3.142 -1.619 -7.782 1.00 85.44 86 ALA A O 1
ATOM 692 N N . ILE A 1 87 ? -5.311 -1.961 -7.261 1.00 78.19 87 ILE A N 1
ATOM 693 C CA . ILE A 1 87 ? -5.228 -3.418 -7.104 1.00 78.19 87 ILE A CA 1
ATOM 694 C C . ILE A 1 87 ? -5.751 -4.171 -8.341 1.00 78.19 87 ILE A C 1
ATOM 696 O O . ILE A 1 87 ? -5.288 -5.282 -8.601 1.00 78.19 87 ILE A O 1
ATOM 700 N N . LYS A 1 88 ? -6.711 -3.611 -9.090 1.00 68.88 88 LYS A N 1
ATOM 701 C CA . LYS A 1 88 ? -7.382 -4.265 -10.230 1.00 68.88 88 LYS A CA 1
ATOM 702 C C . LYS A 1 88 ? -6.963 -3.662 -11.567 1.00 68.88 88 LYS A C 1
ATOM 704 O O . LYS A 1 88 ? -6.870 -4.457 -12.528 1.00 68.88 88 LYS A O 1
#

Secondary structure (DSSP, 8-state):
-GGGGS--SEEEEEEHHHHHHHHT-TTTGGG-TT--SS-SEEEEEE---SSHHHHHHHHHHHHHHHHHHT--S------THHHHHHH-

pLDDT: mean 88.66, std 5.52, range [65.31, 96.62]

Radius of gyration: 13.72 Å; chains: 1; bounding box: 29×16×36 Å

Sequence (88 aa):
VTAMNHDLYTCELIDDVVLDCTAQNSLYTAYRFFVKDTPKAVLFCELRDATLQGLSQQVDQFCHELNQQNRAYDVQVLYGDDIDKAIK

Foldseek 3Di:
DVLVVAPFPDKDKAALVNVVVCPPPPVLPVLCPVPDDRDRMDIDTHDDDPDPVVRVVSVVVSVVVVVVVVPDPDDDDDDDVNVVSHPD